Protein AF-A0A7J4N5T1-F1 (afdb_monomer_lite)

Radius of gyration: 16.64 Å; chains: 1; bounding box: 38×45×41 Å

Foldseek 3Di:
DKDKAFEPPWLLCVLCVVLPHDRLRYDPVDPDRIDIDDPVVVLVSVAQEAEAELPPPDDQVVVCVVSVDPRYHYDYAHNVLRDPDPCVVLVSLLSNCVVCVVLRDDDRPDPPPDDDDDDDDPPDPPPVVVVSVVVVVVVVVVVVVVD

Secondary structure (DSSP, 8-state):
-EEEEE-TT-HHHHHHHHTT---TT--TT--SSEEEEEHHHHHTT--SEEEE-TT-SS-HHHHHHHHT-TTSEEEEPPGGGSSSSTTHHHHHHHHHHHH-TTT---PPPP---S---------SSHHHHHHHHHHHHHHHHHHTT--

Sequence (147 aa):
ETLKIGNNGSVTVDFINYAGGLNLGEDPEKTLPTYSADFSAILLLNPEFVLLDGYYAGSADDFKAMINDDDVVVYKLNKSWNSYCPDATEGLWTVACLFYPDYFEGELPVDIGGAEDDQDNTMIYAVVGIVVIVVAIAAVLLMRRKD

pLDDT: mean 77.17, std 19.49, range [31.61, 94.69]

Structure (mmCIF, N/CA/C/O backbone):
data_AF-A0A7J4N5T1-F1
#
_entry.id   AF-A0A7J4N5T1-F1
#
loop_
_atom_site.group_PDB
_atom_site.id
_atom_site.type_symbol
_atom_site.label_atom_id
_atom_site.label_alt_id
_atom_site.label_comp_id
_atom_site.label_asym_id
_atom_site.label_entity_id
_atom_site.label_seq_id
_atom_site.pdbx_PDB_ins_code
_atom_site.Cartn_x
_atom_site.Cartn_y
_atom_site.Cartn_z
_atom_site.occupancy
_atom_site.B_iso_or_equiv
_atom_site.auth_seq_id
_atom_site.auth_comp_id
_atom_site.auth_asym_id
_atom_site.auth_atom_id
_atom_site.pdbx_PDB_model_num
ATOM 1 N N . GLU A 1 1 ? -14.068 14.547 -5.066 1.00 79.19 1 GLU A N 1
ATOM 2 C CA . GLU A 1 1 ? -12.617 14.787 -4.944 1.00 79.19 1 GLU A CA 1
ATOM 3 C C . GLU A 1 1 ? -11.898 13.814 -5.858 1.00 79.19 1 GLU A C 1
ATOM 5 O O . GLU A 1 1 ? -12.399 12.708 -6.040 1.00 79.19 1 GLU A O 1
ATOM 10 N N . THR A 1 2 ? -10.791 14.234 -6.463 1.00 88.06 2 THR A N 1
ATOM 11 C CA . THR A 1 2 ? -10.002 13.390 -7.363 1.00 88.06 2 THR A CA 1
ATOM 12 C C . THR A 1 2 ? -8.707 13.016 -6.660 1.00 88.06 2 THR A C 1
ATOM 14 O O . THR A 1 2 ? -7.982 13.894 -6.195 1.00 88.06 2 THR A O 1
ATOM 17 N N . LEU A 1 3 ? -8.415 11.720 -6.603 1.00 90.50 3 LEU A N 1
ATOM 18 C CA . LEU A 1 3 ? -7.219 11.166 -5.979 1.00 90.50 3 LEU A CA 1
ATOM 19 C C . LEU A 1 3 ? -6.311 10.538 -7.033 1.00 90.50 3 LEU A C 1
ATOM 21 O O . LEU A 1 3 ? -6.734 10.259 -8.156 1.00 90.50 3 LEU A O 1
ATOM 25 N N . LYS A 1 4 ? -5.044 10.331 -6.671 1.00 92.62 4 LYS A N 1
ATOM 26 C CA . LYS A 1 4 ? -4.119 9.527 -7.469 1.00 92.62 4 LYS A CA 1
ATOM 27 C C . LYS A 1 4 ? -4.119 8.098 -6.948 1.00 92.62 4 LYS A C 1
ATOM 29 O O . LYS A 1 4 ? -3.860 7.888 -5.769 1.00 92.62 4 LYS A O 1
ATOM 34 N N . ILE A 1 5 ? -4.380 7.148 -7.834 1.00 93.62 5 ILE A N 1
ATOM 35 C CA . ILE A 1 5 ? -4.337 5.714 -7.553 1.00 93.62 5 ILE A CA 1
ATOM 36 C C . ILE A 1 5 ? -3.009 5.162 -8.067 1.00 93.62 5 ILE A C 1
ATOM 38 O O . ILE A 1 5 ? -2.548 5.562 -9.140 1.00 93.62 5 ILE A O 1
ATOM 42 N N . GLY A 1 6 ? -2.387 4.275 -7.289 1.00 93.00 6 GLY A N 1
ATOM 43 C CA . GLY A 1 6 ? -1.200 3.532 -7.700 1.00 93.00 6 GLY A CA 1
ATOM 44 C C . GLY A 1 6 ? -1.527 2.489 -8.767 1.00 93.00 6 GLY A C 1
ATOM 45 O O . GLY A 1 6 ? -2.484 1.734 -8.639 1.00 93.00 6 GLY A O 1
ATOM 46 N N . ASN A 1 7 ? -0.701 2.431 -9.803 1.00 94.69 7 ASN A N 1
ATOM 47 C CA . ASN A 1 7 ? -0.801 1.471 -10.893 1.00 94.69 7 ASN A CA 1
ATOM 48 C C . ASN A 1 7 ? 0.546 0.766 -11.115 1.00 94.69 7 ASN A C 1
ATOM 50 O O . ASN A 1 7 ? 1.538 1.081 -10.449 1.00 94.69 7 ASN A O 1
ATOM 54 N N . ASN A 1 8 ? 0.591 -0.171 -12.061 1.00 90.94 8 ASN A N 1
ATOM 55 C CA . ASN A 1 8 ? 1.809 -0.899 -12.417 1.00 90.94 8 ASN A CA 1
ATOM 56 C C . ASN A 1 8 ? 3.020 0.033 -12.607 1.00 90.94 8 ASN A C 1
ATOM 58 O O . ASN A 1 8 ? 2.952 1.050 -13.301 1.00 90.94 8 ASN A O 1
ATOM 62 N N . GLY A 1 9 ? 4.140 -0.331 -11.976 1.00 87.44 9 GLY A N 1
ATOM 63 C CA . GLY A 1 9 ? 5.363 0.476 -11.922 1.00 87.44 9 GLY A CA 1
ATOM 64 C C . GLY A 1 9 ? 5.472 1.406 -10.707 1.00 87.44 9 GLY A C 1
ATOM 65 O O . GLY A 1 9 ? 6.478 2.103 -10.578 1.00 87.44 9 GLY A O 1
ATOM 66 N N . SER A 1 10 ? 4.469 1.437 -9.822 1.00 90.44 10 SER A N 1
ATOM 67 C CA . SER A 1 10 ? 4.569 2.072 -8.502 1.00 90.44 10 SER A CA 1
ATOM 68 C C . SER A 1 10 ? 5.207 1.126 -7.483 1.00 90.44 10 SER A C 1
ATOM 70 O O . SER A 1 10 ? 4.831 -0.041 -7.401 1.00 90.44 10 SER A O 1
ATOM 72 N N . VAL A 1 11 ? 6.109 1.651 -6.649 1.00 90.25 11 VAL A N 1
ATOM 73 C CA . VAL A 1 11 ? 6.786 0.889 -5.585 1.00 90.25 11 VAL A CA 1
ATOM 74 C C . VAL A 1 11 ? 5.774 0.273 -4.613 1.00 90.25 11 VAL A C 1
ATOM 76 O O . VAL A 1 11 ? 5.884 -0.894 -4.252 1.00 90.25 11 VAL A O 1
ATOM 79 N N . THR A 1 12 ? 4.734 1.022 -4.240 1.00 91.25 12 THR A N 1
ATOM 80 C CA . THR A 1 12 ? 3.663 0.521 -3.366 1.00 91.25 12 THR A CA 1
ATOM 81 C C . THR A 1 12 ? 2.873 -0.621 -4.002 1.00 91.25 12 THR A C 1
ATOM 83 O O . THR A 1 12 ? 2.506 -1.568 -3.312 1.00 91.25 12 THR A O 1
ATOM 86 N N . VAL A 1 13 ? 2.618 -0.555 -5.313 1.00 93.00 13 VAL A N 1
ATOM 87 C CA . VAL A 1 13 ? 1.929 -1.638 -6.036 1.00 93.00 13 VAL A CA 1
ATOM 88 C C . VAL A 1 13 ? 2.803 -2.887 -6.071 1.00 93.00 13 VAL A C 1
ATOM 90 O O . VAL A 1 13 ? 2.307 -3.991 -5.859 1.00 93.00 13 VAL A O 1
ATOM 93 N N . ASP A 1 14 ? 4.113 -2.716 -6.225 1.00 92.25 14 ASP A N 1
ATOM 94 C CA . ASP A 1 14 ? 5.053 -3.825 -6.140 1.00 92.25 14 ASP A CA 1
ATOM 95 C C . ASP A 1 14 ? 5.093 -4.429 -4.725 1.00 92.25 14 ASP A C 1
ATOM 97 O O . ASP A 1 14 ? 5.130 -5.651 -4.601 1.00 92.25 14 ASP A O 1
ATOM 101 N N . PHE A 1 15 ? 4.971 -3.632 -3.654 1.00 92.50 15 PHE A N 1
ATOM 102 C CA . PHE A 1 15 ? 4.808 -4.177 -2.296 1.00 92.50 15 PHE A CA 1
ATOM 103 C C . PHE A 1 15 ? 3.551 -5.032 -2.154 1.00 92.50 15 PHE A C 1
ATOM 105 O O . PHE A 1 15 ? 3.638 -6.139 -1.628 1.00 92.50 15 PHE A O 1
ATOM 112 N N . ILE A 1 16 ? 2.407 -4.552 -2.654 1.00 92.75 16 ILE A N 1
ATOM 113 C CA . ILE A 1 16 ? 1.145 -5.308 -2.644 1.00 92.75 16 ILE A CA 1
ATOM 114 C C . ILE A 1 16 ? 1.341 -6.650 -3.354 1.00 92.75 16 ILE A C 1
ATOM 116 O O . ILE A 1 16 ? 1.044 -7.700 -2.788 1.00 92.75 16 ILE A O 1
ATOM 120 N N . ASN A 1 17 ? 1.901 -6.624 -4.564 1.00 92.62 17 ASN A N 1
ATOM 121 C CA . ASN A 1 17 ? 2.085 -7.815 -5.387 1.00 92.62 17 ASN A CA 1
ATOM 122 C C . ASN A 1 17 ? 3.080 -8.808 -4.765 1.00 92.62 17 ASN A C 1
ATOM 124 O O . ASN A 1 17 ? 2.819 -10.011 -4.738 1.00 92.62 17 ASN A O 1
ATOM 128 N N . TYR A 1 18 ? 4.213 -8.331 -4.240 1.00 90.81 18 TYR A N 1
ATOM 129 C CA . TYR A 1 18 ? 5.219 -9.192 -3.609 1.00 90.81 18 TYR A CA 1
ATOM 130 C C . TYR A 1 18 ? 4.766 -9.757 -2.265 1.00 90.81 18 TYR A C 1
ATOM 132 O O . TYR A 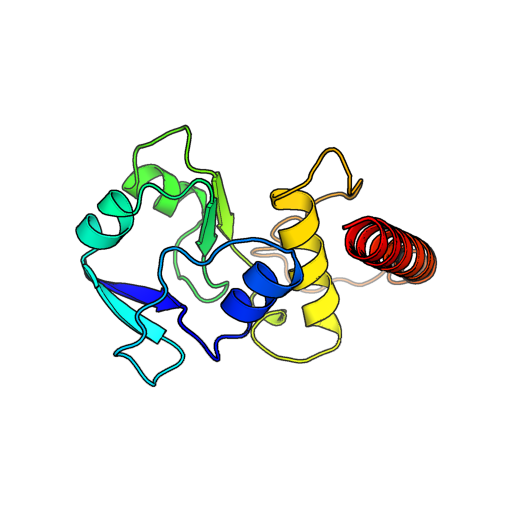1 18 ? 5.138 -10.884 -1.936 1.00 90.81 18 TYR A O 1
ATOM 140 N N . ALA A 1 19 ? 3.940 -9.023 -1.518 1.00 89.69 19 ALA A N 1
ATOM 141 C CA . ALA A 1 19 ? 3.273 -9.540 -0.330 1.00 89.69 19 ALA A CA 1
ATOM 142 C C . ALA A 1 19 ? 2.173 -10.561 -0.674 1.00 89.69 19 ALA A C 1
ATOM 144 O O . ALA A 1 19 ? 1.673 -11.228 0.221 1.00 89.69 19 ALA A O 1
ATOM 145 N N . GLY A 1 20 ? 1.810 -10.724 -1.952 1.00 88.62 20 GLY A N 1
ATOM 146 C CA . GLY A 1 20 ? 0.770 -11.653 -2.399 1.00 88.62 20 GLY A CA 1
ATOM 147 C C . GLY A 1 20 ? -0.649 -11.090 -2.307 1.00 88.62 20 GLY A C 1
ATOM 148 O O . GLY A 1 20 ? -1.598 -11.865 -2.253 1.00 88.62 20 GLY A O 1
ATOM 149 N N . GLY A 1 21 ? -0.801 -9.766 -2.254 1.00 90.44 21 GLY A N 1
ATOM 150 C CA . GLY A 1 21 ? -2.088 -9.085 -2.378 1.00 90.44 21 GLY A CA 1
ATOM 151 C C . GLY A 1 21 ? -2.491 -8.830 -3.834 1.00 90.44 21 GLY A C 1
ATOM 152 O O . GLY A 1 21 ? -1.740 -9.106 -4.769 1.00 90.44 21 GLY A O 1
ATOM 153 N N . LEU A 1 22 ? -3.689 -8.271 -4.015 1.00 93.69 22 LEU A N 1
ATOM 154 C CA . LEU A 1 22 ? -4.238 -7.867 -5.311 1.00 93.69 22 LEU A CA 1
ATOM 155 C C . LEU A 1 22 ? -4.469 -6.351 -5.331 1.00 93.69 22 LEU A C 1
ATOM 157 O O . LEU A 1 22 ? -5.224 -5.830 -4.512 1.00 93.69 22 LEU A O 1
ATOM 161 N N . ASN A 1 23 ? -3.865 -5.641 -6.288 1.00 94.25 23 ASN A N 1
ATOM 162 C CA . ASN A 1 23 ? -4.144 -4.220 -6.488 1.00 94.25 23 ASN A CA 1
ATOM 163 C C . ASN A 1 23 ? -5.480 -4.024 -7.223 1.00 94.25 23 ASN A C 1
ATOM 165 O O . ASN A 1 23 ? -5.539 -4.073 -8.448 1.00 94.25 23 ASN A O 1
ATOM 169 N N . LEU A 1 24 ? -6.553 -3.747 -6.480 1.00 93.75 24 LEU A N 1
ATOM 170 C CA . LEU A 1 24 ? -7.873 -3.461 -7.062 1.00 93.75 24 LEU A CA 1
ATOM 171 C C . LEU A 1 24 ? -7.906 -2.168 -7.891 1.00 93.75 24 LEU A C 1
ATOM 173 O O . LEU A 1 24 ? -8.800 -1.990 -8.713 1.00 93.75 24 LEU A O 1
ATOM 177 N N . GLY A 1 25 ? -6.950 -1.264 -7.664 1.00 91.38 25 GLY A N 1
ATOM 178 C CA . GLY A 1 25 ? -6.802 -0.011 -8.397 1.00 91.38 25 GLY A CA 1
ATOM 179 C C . GLY A 1 25 ? -5.969 -0.129 -9.672 1.00 91.38 25 GLY A C 1
ATOM 180 O O . GLY A 1 25 ? -5.535 0.892 -10.190 1.00 91.38 25 GLY A O 1
ATOM 181 N N . GLU A 1 26 ? -5.669 -1.335 -10.158 1.00 93.50 26 GLU A N 1
ATOM 182 C CA . GLU A 1 26 ? -4.964 -1.493 -11.430 1.00 93.50 26 GLU A CA 1
ATOM 183 C C . GLU A 1 26 ? -5.858 -1.066 -12.605 1.00 93.50 26 GLU A C 1
ATOM 185 O O . GLU A 1 26 ? -6.997 -1.514 -12.744 1.00 93.50 26 GLU A O 1
ATOM 190 N N . ASP A 1 27 ? -5.317 -0.222 -13.486 1.00 93.00 27 ASP A N 1
ATOM 191 C CA . ASP A 1 27 ? -5.937 0.121 -14.766 1.00 93.00 27 ASP A CA 1
ATOM 192 C C . ASP A 1 27 ? -4.942 -0.200 -15.898 1.00 93.00 27 ASP A C 1
ATOM 194 O O . ASP A 1 27 ? -3.954 0.529 -16.076 1.00 93.00 27 ASP A O 1
ATOM 198 N N . PRO A 1 28 ? -5.171 -1.280 -16.675 1.00 90.31 28 PRO A N 1
ATOM 199 C CA . PRO A 1 28 ? -4.241 -1.728 -17.711 1.00 90.31 28 PRO A CA 1
ATOM 200 C C . PRO A 1 28 ? -4.149 -0.755 -18.894 1.00 90.31 28 PRO A C 1
ATOM 202 O O . PRO A 1 28 ? -3.178 -0.796 -19.649 1.00 90.31 28 PRO A O 1
ATOM 205 N N . GLU A 1 29 ? -5.117 0.153 -19.049 1.00 93.00 29 GLU A N 1
ATOM 206 C CA . GLU A 1 29 ? -5.100 1.179 -20.093 1.00 93.00 29 GLU A CA 1
ATOM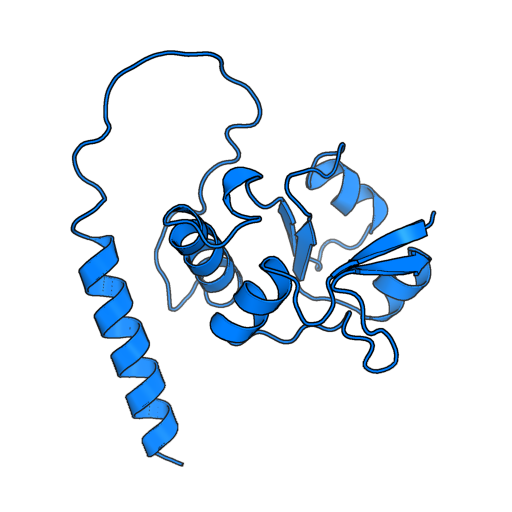 207 C C . GLU A 1 29 ? -4.222 2.384 -19.702 1.00 93.00 29 GLU A C 1
ATOM 209 O O . GLU A 1 29 ? -3.963 3.275 -20.520 1.00 93.00 29 GLU A O 1
ATOM 214 N N . LYS A 1 30 ? -3.745 2.451 -18.450 1.00 90.75 30 LYS A N 1
ATOM 215 C CA . LYS A 1 30 ? -2.848 3.510 -17.967 1.00 90.75 30 LYS A CA 1
ATOM 216 C C . LYS A 1 30 ? -1.412 3.011 -17.944 1.00 90.75 30 LYS A C 1
ATOM 218 O O . LYS A 1 30 ? -1.066 2.059 -17.262 1.00 90.75 30 LYS A O 1
ATOM 223 N N . THR A 1 31 ? -0.532 3.733 -18.628 1.00 89.62 31 THR A N 1
ATOM 224 C CA . THR A 1 31 ? 0.896 3.387 -18.708 1.00 89.62 31 THR A CA 1
ATOM 225 C C . THR A 1 31 ? 1.754 4.061 -17.638 1.00 89.62 31 THR A C 1
ATOM 227 O O . THR A 1 31 ? 2.953 3.808 -17.568 1.00 89.62 31 THR A O 1
ATOM 230 N N . LEU A 1 32 ? 1.182 4.986 -16.861 1.00 94.38 32 LEU A N 1
ATOM 231 C CA . LEU A 1 32 ? 1.894 5.688 -15.796 1.00 94.38 32 LEU A CA 1
ATOM 232 C C . LEU A 1 32 ? 1.726 4.952 -14.456 1.00 94.38 32 LEU A C 1
ATOM 234 O O . LEU A 1 32 ? 0.636 4.436 -14.203 1.00 94.38 32 LEU A O 1
ATOM 238 N N . PRO A 1 33 ? 2.734 5.004 -13.559 1.00 92.25 33 PRO A N 1
ATOM 239 C CA . PRO A 1 33 ? 2.672 4.405 -12.218 1.00 92.25 33 PRO A CA 1
ATOM 240 C C . PRO A 1 33 ? 1.558 4.938 -11.317 1.00 92.25 33 PRO A C 1
ATOM 242 O O . PRO A 1 33 ? 1.271 4.365 -10.273 1.00 92.25 33 PRO A O 1
ATOM 245 N N . THR A 1 34 ? 0.954 6.070 -11.679 1.00 93.94 34 THR A N 1
ATOM 246 C CA . THR A 1 34 ? -0.246 6.583 -11.021 1.00 93.94 34 THR A CA 1
ATOM 247 C C . THR A 1 34 ? -1.185 7.183 -12.055 1.00 93.94 34 THR A C 1
ATOM 249 O O . THR A 1 34 ? -0.741 7.693 -13.090 1.00 93.94 34 THR A O 1
ATOM 252 N N . TYR A 1 35 ? -2.479 7.178 -11.760 1.00 94.12 35 TYR A N 1
ATOM 253 C CA . TYR A 1 35 ? -3.482 7.888 -12.548 1.00 94.12 35 TYR A CA 1
ATOM 254 C C . TYR A 1 35 ? -4.510 8.558 -11.640 1.00 94.12 35 TYR A C 1
ATOM 256 O O . TYR A 1 35 ? -4.672 8.197 -10.477 1.00 94.12 35 TYR A O 1
ATOM 264 N N . SER A 1 36 ? -5.176 9.581 -12.166 1.00 94.19 36 SER A N 1
ATOM 265 C CA . SER A 1 36 ? -6.216 10.303 -11.438 1.00 94.19 36 SER A CA 1
ATOM 266 C C . SER A 1 36 ? -7.571 9.629 -11.610 1.00 94.19 36 SER A C 1
ATOM 268 O O . SER A 1 36 ? -7.956 9.305 -12.733 1.00 94.19 36 SER A O 1
ATOM 270 N N . ALA A 1 37 ? -8.299 9.478 -10.509 1.00 92.12 37 ALA A N 1
ATOM 271 C CA . ALA A 1 37 ? -9.645 8.927 -10.483 1.00 92.12 37 ALA A CA 1
ATOM 272 C C . ALA A 1 37 ? -10.501 9.624 -9.422 1.00 92.12 37 ALA A C 1
ATOM 274 O O . ALA A 1 37 ? -9.987 10.202 -8.460 1.00 92.12 37 ALA A O 1
ATOM 275 N N . ASP A 1 38 ? -11.816 9.567 -9.600 1.00 91.75 38 ASP A N 1
ATOM 276 C CA . ASP A 1 38 ? -12.754 10.099 -8.621 1.00 91.75 38 ASP A CA 1
ATOM 277 C C . ASP A 1 38 ? -12.803 9.221 -7.371 1.00 91.75 38 ASP A C 1
ATOM 279 O O . ASP A 1 38 ? -12.807 7.994 -7.454 1.00 91.75 38 ASP A O 1
ATOM 283 N N . PHE A 1 39 ? -12.896 9.854 -6.201 1.00 87.38 39 PHE A N 1
ATOM 284 C CA . PHE A 1 39 ? -12.963 9.157 -4.915 1.00 87.38 39 PHE A CA 1
ATOM 285 C C . PHE A 1 39 ? -14.090 8.116 -4.861 1.00 87.38 39 PHE A C 1
ATOM 287 O O . PHE A 1 39 ? -13.893 7.009 -4.375 1.00 87.38 39 PHE A O 1
ATOM 294 N N . SER A 1 40 ? -15.254 8.422 -5.440 1.00 87.88 40 SER A N 1
ATOM 295 C CA . SER A 1 40 ? -16.367 7.472 -5.518 1.00 87.88 40 SER A CA 1
ATOM 296 C C . SER A 1 40 ? -16.039 6.225 -6.342 1.00 87.88 40 SER A C 1
ATOM 298 O O . SER A 1 40 ? -16.539 5.153 -6.023 1.00 87.88 40 SER A O 1
ATOM 300 N N . ALA A 1 41 ? -15.195 6.334 -7.373 1.00 85.88 41 ALA A N 1
ATOM 301 C CA . ALA A 1 41 ? -14.758 5.176 -8.145 1.00 85.88 41 ALA A CA 1
ATOM 302 C C . ALA A 1 41 ? -13.878 4.242 -7.302 1.00 85.88 41 ALA A C 1
ATOM 304 O O . ALA A 1 41 ? -13.977 3.033 -7.459 1.00 85.88 41 ALA A O 1
ATOM 305 N N . ILE A 1 42 ? -13.086 4.791 -6.373 1.00 81.88 42 ILE A N 1
ATOM 306 C CA . ILE A 1 42 ? -12.271 4.009 -5.428 1.00 81.88 42 ILE A CA 1
ATOM 307 C C . ILE A 1 42 ? -13.165 3.253 -4.447 1.00 81.88 42 ILE A C 1
ATOM 309 O O . ILE A 1 42 ? -12.957 2.065 -4.229 1.00 81.88 42 ILE A O 1
ATOM 313 N N . LEU A 1 43 ? -14.192 3.911 -3.899 1.00 85.50 43 LEU A N 1
ATOM 314 C CA . LEU A 1 43 ? -15.135 3.266 -2.977 1.00 85.50 43 LEU A CA 1
ATOM 315 C C . LEU A 1 43 ? -15.872 2.088 -3.630 1.00 85.50 43 LEU A C 1
ATOM 317 O O . LEU A 1 43 ? -16.103 1.068 -2.991 1.00 85.50 43 LEU A O 1
ATOM 321 N N . LEU A 1 44 ? -16.197 2.196 -4.922 1.00 88.69 44 LEU A N 1
ATOM 322 C CA . LEU A 1 44 ? -16.854 1.121 -5.672 1.00 88.69 44 LEU A CA 1
ATOM 323 C C . LEU A 1 44 ? -15.969 -0.114 -5.889 1.00 88.69 44 LEU A C 1
ATOM 325 O O . LEU A 1 44 ? -16.508 -1.178 -6.188 1.00 88.69 44 LEU A O 1
ATOM 329 N N . LEU A 1 45 ? -14.645 0.002 -5.731 1.00 89.25 45 LEU A N 1
ATOM 330 C CA . LEU A 1 45 ? -13.741 -1.152 -5.773 1.00 89.25 45 LEU A CA 1
ATOM 331 C C . LEU A 1 45 ? -13.899 -2.056 -4.544 1.00 89.25 45 LEU A C 1
ATOM 333 O O . LEU A 1 45 ? -13.440 -3.192 -4.587 1.00 89.25 45 LEU A O 1
ATOM 337 N N . ASN A 1 46 ? -14.551 -1.569 -3.481 1.00 90.62 46 ASN A N 1
ATOM 338 C CA . ASN A 1 46 ? -14.757 -2.279 -2.220 1.00 90.62 46 ASN A CA 1
ATOM 339 C C . ASN A 1 46 ? -13.459 -2.908 -1.662 1.00 90.62 46 ASN A C 1
ATOM 341 O O . ASN A 1 46 ? -13.383 -4.132 -1.510 1.00 90.62 46 ASN A O 1
ATOM 345 N N . PRO A 1 47 ? -12.409 -2.098 -1.425 1.00 92.06 47 PRO A N 1
ATOM 346 C CA . PRO A 1 47 ? -11.126 -2.611 -0.969 1.00 92.06 47 PRO A CA 1
ATOM 347 C C . PRO A 1 47 ? -11.171 -3.042 0.497 1.00 92.06 47 PRO A C 1
ATOM 349 O O . PRO A 1 47 ? -11.756 -2.360 1.326 1.00 92.06 47 PRO A O 1
ATOM 352 N N . GLU A 1 48 ? -10.468 -4.120 0.831 1.00 92.81 48 GLU A N 1
ATOM 353 C CA . GLU A 1 48 ? -10.224 -4.502 2.230 1.00 92.81 48 GLU A CA 1
ATOM 354 C C . GLU A 1 48 ? -9.161 -3.601 2.880 1.00 92.81 48 GLU A C 1
ATOM 356 O O . GLU A 1 48 ? -9.275 -3.223 4.043 1.00 92.81 48 GLU A O 1
ATOM 361 N N . PHE A 1 49 ? -8.156 -3.192 2.097 1.00 93.00 49 PHE A N 1
ATOM 362 C CA . PHE A 1 49 ? -7.061 -2.332 2.538 1.00 93.00 49 PHE A CA 1
ATOM 363 C C . PHE A 1 49 ? -6.897 -1.120 1.619 1.00 93.00 49 PHE A C 1
ATOM 365 O O . PHE A 1 49 ? -6.903 -1.243 0.393 1.00 93.00 49 PHE A O 1
ATOM 372 N N . VAL A 1 50 ? -6.645 0.047 2.210 1.00 93.50 50 VAL A N 1
ATOM 373 C CA . VAL A 1 50 ? -6.187 1.255 1.515 1.00 93.50 50 VAL A CA 1
ATOM 374 C C . VAL A 1 50 ? -4.811 1.630 2.047 1.00 93.50 50 VAL A C 1
ATOM 376 O O . VAL A 1 50 ? -4.664 2.073 3.186 1.00 93.50 50 VAL A O 1
ATOM 379 N N . LEU A 1 51 ? -3.795 1.477 1.198 1.00 93.69 51 LEU A N 1
ATOM 380 C CA . LEU A 1 51 ? -2.433 1.913 1.491 1.00 93.69 51 LEU A CA 1
ATOM 381 C C . LEU A 1 51 ? -2.248 3.354 1.005 1.00 93.69 51 LEU A C 1
ATOM 383 O O . LEU A 1 51 ? -2.164 3.609 -0.197 1.00 93.69 51 LEU A O 1
ATOM 387 N N . LEU A 1 52 ? -2.206 4.306 1.935 1.00 91.62 52 LEU A N 1
ATOM 388 C CA . LEU A 1 52 ? -1.977 5.713 1.624 1.00 91.62 52 LEU A CA 1
ATOM 389 C C . LEU A 1 52 ? -0.492 5.981 1.416 1.00 91.62 52 LEU A C 1
ATOM 391 O O . LEU A 1 52 ? 0.348 5.592 2.229 1.00 91.62 52 LEU A O 1
ATOM 395 N N . ASP A 1 53 ? -0.180 6.709 0.347 1.00 89.00 53 ASP A N 1
ATOM 396 C CA . ASP A 1 53 ? 1.169 7.203 0.088 1.00 89.00 53 ASP A CA 1
ATOM 397 C C . ASP A 1 53 ? 1.657 8.058 1.272 1.00 89.00 53 ASP A C 1
ATOM 399 O O . ASP A 1 53 ? 0.923 8.903 1.795 1.00 89.00 53 ASP A O 1
ATOM 403 N N . GLY A 1 54 ? 2.908 7.869 1.697 1.00 87.31 54 GLY A N 1
ATOM 404 C CA . GLY A 1 54 ? 3.464 8.606 2.833 1.00 87.31 54 GLY A CA 1
ATOM 405 C C . GLY A 1 54 ? 3.512 10.122 2.637 1.00 87.31 54 GLY A C 1
ATOM 406 O O . GLY A 1 54 ? 3.488 10.875 3.613 1.00 87.31 54 GLY A O 1
ATOM 407 N N . TYR A 1 55 ? 3.546 10.599 1.391 1.00 88.19 55 TYR A N 1
ATOM 408 C CA . TYR A 1 55 ? 3.467 12.015 1.033 1.00 88.19 55 TYR A CA 1
ATOM 409 C C . TYR A 1 55 ? 2.035 12.564 1.017 1.00 88.19 55 TYR A C 1
ATOM 411 O O . TYR A 1 55 ? 1.865 13.772 0.834 1.00 88.19 55 TYR A O 1
ATOM 419 N N . TYR A 1 56 ? 1.008 11.735 1.239 1.00 88.50 56 TYR A N 1
ATOM 420 C CA . TYR A 1 56 ? -0.353 12.220 1.453 1.00 88.50 56 TYR A CA 1
ATOM 421 C C . TYR A 1 56 ? -0.383 13.200 2.636 1.00 88.50 56 TYR A C 1
ATOM 423 O O . TYR A 1 56 ? 0.225 12.963 3.683 1.00 88.50 56 TYR A O 1
ATOM 431 N N . ALA A 1 57 ? -1.057 14.336 2.452 1.00 89.25 57 ALA A N 1
ATOM 432 C CA . ALA A 1 57 ? -1.020 15.433 3.416 1.00 89.25 57 ALA A CA 1
ATOM 433 C C . ALA A 1 57 ? -1.812 15.130 4.699 1.00 89.25 57 ALA A C 1
ATOM 435 O O . ALA A 1 57 ? -1.394 15.556 5.772 1.00 89.25 57 ALA A O 1
ATOM 436 N N . GLY A 1 58 ? -2.925 14.396 4.589 1.00 88.75 58 GLY A N 1
ATOM 437 C CA . GLY A 1 58 ? -3.757 13.997 5.728 1.00 88.75 58 GLY A CA 1
ATOM 438 C C . GLY A 1 58 ? -3.216 12.779 6.478 1.00 88.75 58 GLY A C 1
ATOM 439 O O . GLY A 1 58 ? -2.231 12.156 6.064 1.00 88.75 58 GLY A O 1
ATOM 440 N N . SER A 1 59 ? -3.862 12.431 7.587 1.00 89.62 59 SER A N 1
ATOM 441 C CA . SER A 1 59 ? -3.600 11.188 8.323 1.00 89.62 59 SER A CA 1
ATOM 442 C C . SER A 1 59 ? -4.396 10.004 7.755 1.00 89.62 59 SER A C 1
ATOM 444 O O . SER A 1 59 ? -5.280 10.176 6.911 1.00 89.62 59 SER A O 1
ATOM 446 N N . ALA A 1 60 ? -4.076 8.787 8.209 1.00 89.69 60 ALA A N 1
ATOM 447 C CA . ALA A 1 60 ? -4.892 7.610 7.912 1.00 89.69 60 ALA A CA 1
ATOM 448 C C . ALA A 1 60 ? -6.310 7.745 8.491 1.00 89.69 60 ALA A C 1
ATOM 450 O O . ALA A 1 60 ? -7.272 7.411 7.803 1.00 89.69 60 ALA A O 1
ATOM 451 N N . ASP A 1 61 ? -6.440 8.308 9.696 1.00 87.25 61 ASP A N 1
ATOM 452 C CA . ASP A 1 61 ? -7.728 8.523 10.365 1.00 87.25 61 ASP A CA 1
ATOM 453 C C . ASP A 1 61 ? -8.608 9.520 9.605 1.00 87.25 61 ASP A C 1
ATOM 455 O O . ASP A 1 61 ? -9.799 9.271 9.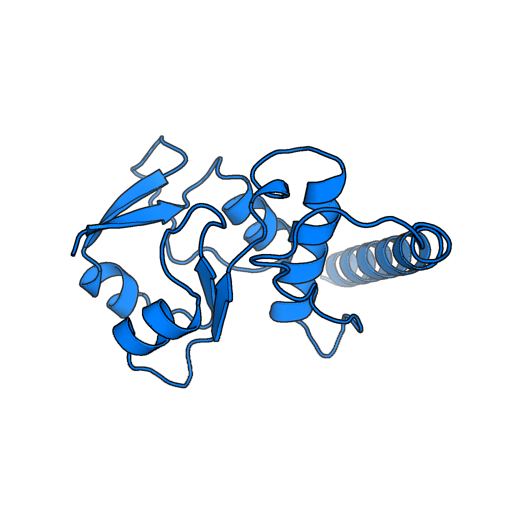408 1.00 87.25 61 ASP A O 1
ATOM 459 N N . ASP A 1 62 ? -8.020 10.612 9.102 1.00 89.38 62 ASP A N 1
ATOM 460 C CA . ASP A 1 62 ? -8.746 11.586 8.278 1.00 89.38 62 ASP A CA 1
ATOM 461 C C . ASP A 1 62 ? -9.307 10.920 7.016 1.00 89.38 62 ASP A C 1
ATOM 463 O O . ASP A 1 62 ? -10.464 11.122 6.649 1.00 89.38 62 ASP A O 1
ATOM 467 N N . PHE A 1 63 ? -8.498 10.084 6.360 1.00 90.56 63 PHE A N 1
ATOM 468 C CA . PHE A 1 63 ? -8.920 9.386 5.150 1.00 90.56 63 PHE A CA 1
ATOM 469 C C . PHE A 1 63 ? -9.956 8.296 5.448 1.00 90.56 63 PHE A C 1
ATOM 471 O O . PHE A 1 63 ? -10.926 8.144 4.709 1.00 90.56 63 PHE A O 1
ATOM 478 N N . LYS A 1 64 ? -9.797 7.559 6.551 1.00 89.75 64 LYS A N 1
ATOM 479 C CA . LYS A 1 64 ? -10.772 6.570 7.030 1.00 89.75 64 LYS A CA 1
ATOM 480 C C . LYS A 1 64 ? -12.129 7.224 7.290 1.00 89.75 64 LYS A C 1
ATOM 482 O O . LYS A 1 64 ? -13.150 6.692 6.857 1.00 89.75 64 LYS A O 1
ATOM 487 N N . ALA A 1 65 ? -12.144 8.414 7.892 1.00 90.69 65 ALA A N 1
ATOM 488 C CA . ALA A 1 65 ? -13.364 9.193 8.079 1.00 90.69 65 ALA A CA 1
ATOM 489 C C . ALA A 1 65 ? -14.014 9.615 6.746 1.00 90.69 65 ALA A C 1
ATOM 491 O O . ALA A 1 65 ? -15.238 9.696 6.665 1.00 90.69 65 ALA A O 1
ATOM 492 N N . MET A 1 66 ? -13.224 9.845 5.688 1.00 90.06 66 MET A N 1
ATOM 493 C CA . MET A 1 66 ? -13.755 10.120 4.344 1.00 90.06 66 MET A CA 1
ATOM 494 C C . MET A 1 66 ? -14.383 8.885 3.688 1.00 90.06 66 MET A C 1
ATOM 496 O O . MET A 1 66 ? -15.379 9.025 2.980 1.00 90.06 66 MET A O 1
ATOM 500 N N . ILE A 1 67 ? -13.803 7.697 3.893 1.00 90.31 67 ILE A N 1
ATOM 501 C CA . ILE A 1 67 ? -14.362 6.427 3.398 1.00 90.31 67 ILE A CA 1
ATOM 502 C C . ILE A 1 67 ? -15.680 6.123 4.118 1.00 90.31 67 ILE A C 1
ATOM 504 O O . ILE A 1 67 ? -16.645 5.724 3.470 1.00 90.31 67 ILE A O 1
ATOM 508 N N . ASN A 1 68 ? -15.728 6.370 5.434 1.00 88.31 68 ASN A N 1
ATOM 509 C CA . ASN A 1 68 ? -16.888 6.107 6.287 1.00 88.31 68 ASN A CA 1
ATOM 510 C C . ASN A 1 68 ? -17.371 4.645 6.190 1.00 88.31 68 ASN A C 1
ATOM 512 O O . ASN A 1 68 ? -18.566 4.362 6.101 1.00 88.31 68 ASN A O 1
ATOM 516 N N . ASP A 1 69 ? -16.407 3.730 6.196 1.00 86.56 69 ASP A N 1
ATOM 517 C CA . ASP A 1 69 ? -16.611 2.288 6.249 1.00 86.56 69 ASP A CA 1
ATOM 518 C C . ASP A 1 69 ? -15.600 1.716 7.242 1.00 86.56 69 ASP A C 1
ATOM 520 O O . ASP A 1 69 ? -14.393 1.886 7.049 1.00 86.56 69 ASP A O 1
ATOM 524 N N . ASP A 1 70 ? -16.085 1.088 8.314 1.00 85.94 70 ASP A N 1
ATOM 525 C CA . ASP A 1 70 ? -15.261 0.554 9.398 1.00 85.94 70 ASP A CA 1
ATOM 526 C C . ASP A 1 70 ? -14.515 -0.726 9.000 1.00 85.94 70 ASP A C 1
ATOM 528 O O . ASP A 1 70 ? -13.443 -0.977 9.555 1.00 85.94 70 ASP A O 1
ATOM 532 N N . ASP A 1 71 ? -14.972 -1.438 7.969 1.00 89.06 71 ASP A N 1
ATOM 533 C CA . ASP A 1 71 ? -14.369 -2.696 7.519 1.00 89.06 71 ASP A CA 1
ATOM 534 C C . ASP A 1 71 ? -13.090 -2.466 6.687 1.00 89.06 71 ASP A C 1
ATOM 536 O O . ASP A 1 71 ? -12.223 -3.334 6.619 1.00 89.06 71 ASP A O 1
ATOM 540 N N . VAL A 1 72 ? -12.917 -1.274 6.100 1.00 90.75 72 VAL A N 1
ATOM 541 C CA . VAL A 1 72 ? -11.755 -0.948 5.247 1.00 90.75 72 VAL A CA 1
ATOM 542 C C . VAL A 1 72 ? -10.533 -0.530 6.065 1.00 90.75 72 VAL A C 1
ATOM 544 O O . VAL A 1 72 ? -10.470 0.588 6.576 1.00 90.75 72 VAL A O 1
ATOM 547 N N . VAL A 1 73 ? -9.494 -1.349 6.162 1.00 91.19 73 VAL A N 1
ATOM 548 C CA . VAL A 1 73 ? -8.273 -0.965 6.885 1.00 91.19 73 VAL A CA 1
ATOM 549 C C . VAL A 1 73 ? -7.503 0.096 6.096 1.00 91.19 73 VAL A C 1
ATOM 551 O O . VAL A 1 73 ? -7.067 -0.137 4.972 1.00 91.19 73 VAL A O 1
ATOM 554 N N . VAL A 1 74 ? -7.291 1.272 6.688 1.00 92.00 74 VAL A N 1
ATOM 555 C CA . VAL A 1 74 ? -6.484 2.341 6.082 1.00 92.00 74 VAL A CA 1
ATOM 556 C C . VAL A 1 74 ? -5.136 2.399 6.786 1.00 92.00 74 VAL A C 1
ATOM 558 O O . VAL A 1 74 ? -5.080 2.569 8.000 1.00 92.00 74 VAL A O 1
ATOM 561 N N . TYR A 1 75 ? -4.047 2.291 6.027 1.00 92.56 75 TYR A N 1
ATOM 562 C CA . TYR A 1 75 ? -2.691 2.388 6.560 1.00 92.56 75 TYR A CA 1
ATOM 563 C C . TYR A 1 75 ? -1.868 3.386 5.752 1.00 92.56 75 TYR A C 1
ATOM 565 O O . TYR A 1 75 ? -1.809 3.305 4.525 1.00 92.56 75 TYR A O 1
ATOM 573 N N . LYS A 1 76 ? -1.212 4.330 6.433 1.00 92.81 76 LYS A N 1
ATOM 574 C CA . LYS A 1 76 ? -0.321 5.300 5.794 1.00 92.81 76 LYS A CA 1
ATOM 575 C C . LYS A 1 76 ? 1.111 4.788 5.801 1.00 92.81 76 LYS A C 1
ATOM 577 O O . LYS A 1 76 ? 1.679 4.528 6.854 1.00 92.81 76 LYS A O 1
ATOM 582 N N . LEU A 1 77 ? 1.688 4.655 4.613 1.00 90.69 77 LEU A N 1
ATOM 583 C CA . LEU A 1 77 ? 3.055 4.178 4.436 1.00 90.69 77 LEU A CA 1
ATOM 584 C C . LEU A 1 77 ? 4.072 5.239 4.867 1.00 90.69 77 LEU A C 1
ATOM 586 O O . LEU A 1 77 ? 3.817 6.440 4.768 1.00 90.69 77 LEU A O 1
ATOM 590 N N . ASN A 1 78 ? 5.267 4.812 5.275 1.00 87.88 78 ASN A N 1
ATOM 591 C CA . ASN A 1 78 ? 6.360 5.749 5.506 1.00 87.88 78 ASN A CA 1
ATOM 592 C C . ASN A 1 78 ? 6.836 6.361 4.176 1.00 87.88 78 ASN A C 1
ATOM 594 O O . ASN A 1 78 ? 6.960 5.677 3.157 1.00 87.88 78 ASN A O 1
ATOM 598 N N . LYS A 1 79 ? 7.157 7.658 4.192 1.00 88.62 79 LYS A N 1
ATOM 599 C CA . LYS A 1 79 ? 7.701 8.391 3.037 1.00 88.62 79 LYS A CA 1
ATOM 600 C C . LYS A 1 79 ? 9.001 7.781 2.510 1.00 88.62 79 LYS A C 1
ATOM 602 O O . LYS A 1 79 ? 9.224 7.818 1.301 1.00 88.62 79 LYS A O 1
ATOM 607 N N . SER A 1 80 ? 9.850 7.234 3.386 1.00 85.19 80 SER A N 1
ATOM 608 C CA . SER A 1 80 ? 11.146 6.656 2.996 1.00 85.19 80 SER A CA 1
ATOM 609 C C . SER A 1 80 ? 11.006 5.413 2.113 1.00 85.19 80 SER A C 1
ATOM 611 O O . SER A 1 80 ? 11.898 5.125 1.318 1.00 85.19 80 SER A O 1
ATOM 613 N N . TRP A 1 81 ? 9.867 4.717 2.180 1.00 86.56 81 TRP A N 1
ATOM 614 C CA . TRP A 1 81 ? 9.634 3.471 1.449 1.00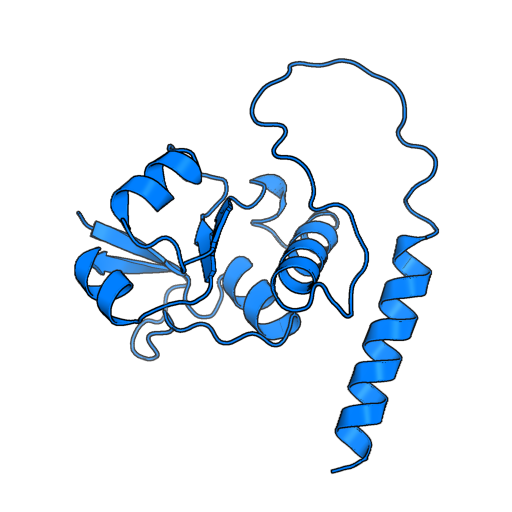 86.56 81 TRP A CA 1
ATOM 615 C C . TRP A 1 81 ? 9.242 3.679 -0.019 1.00 86.56 81 TRP A C 1
ATOM 617 O O . TRP A 1 81 ? 9.135 2.709 -0.762 1.00 86.56 81 TRP A O 1
ATOM 627 N N . ASN A 1 82 ? 9.046 4.921 -0.476 1.00 78.06 82 ASN A N 1
ATOM 628 C CA . ASN A 1 82 ? 8.590 5.214 -1.843 1.00 78.06 82 ASN A CA 1
ATOM 629 C C . ASN A 1 82 ? 9.713 5.134 -2.906 1.00 78.06 82 ASN A C 1
ATOM 631 O O . ASN A 1 82 ? 9.637 5.746 -3.971 1.00 78.06 82 ASN A O 1
ATOM 635 N N . SER A 1 83 ? 10.803 4.424 -2.607 1.00 80.12 83 SER A N 1
ATOM 636 C CA . SER A 1 83 ? 11.937 4.210 -3.509 1.00 80.12 83 SER A CA 1
ATOM 637 C C . SER A 1 83 ? 12.578 2.851 -3.243 1.00 80.12 83 SER A C 1
ATOM 639 O O . SER A 1 83 ? 12.496 2.353 -2.129 1.00 80.12 83 SER A O 1
ATOM 641 N N . TYR A 1 84 ? 13.250 2.258 -4.235 1.00 76.25 84 TYR A N 1
ATOM 642 C CA . TYR A 1 84 ? 13.968 0.982 -4.088 1.00 76.25 84 TYR A CA 1
ATOM 643 C C . TYR A 1 84 ? 15.291 1.132 -3.316 1.00 76.25 84 TYR A C 1
ATOM 645 O O . TYR A 1 84 ? 16.375 0.893 -3.848 1.00 76.25 84 TYR A O 1
ATOM 653 N N . CYS A 1 85 ? 15.204 1.564 -2.063 1.00 77.69 85 CYS A N 1
ATOM 654 C CA . CYS A 1 85 ? 16.300 1.618 -1.101 1.00 77.69 85 CYS A CA 1
ATOM 655 C C . CYS A 1 85 ? 16.171 0.473 -0.074 1.00 77.69 85 CYS A C 1
ATOM 657 O O . CYS A 1 85 ? 15.138 -0.196 -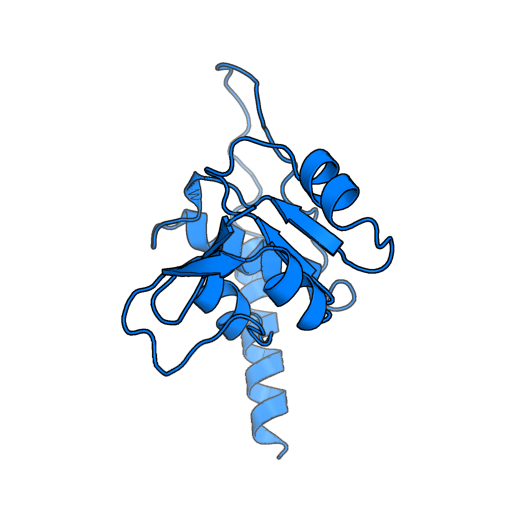0.041 1.00 77.69 85 CYS A O 1
ATOM 659 N N . PRO A 1 86 ? 17.190 0.210 0.767 1.00 77.00 86 PRO A N 1
ATOM 660 C CA . PRO A 1 86 ? 17.095 -0.808 1.817 1.00 77.00 86 PRO A CA 1
ATOM 661 C C . PRO A 1 86 ? 15.837 -0.685 2.697 1.00 77.00 86 PRO A C 1
ATOM 663 O O . PRO A 1 86 ? 15.224 -1.708 3.005 1.00 77.00 86 PRO A O 1
ATOM 666 N N . ASP A 1 87 ? 15.398 0.542 2.994 1.00 78.25 87 ASP A N 1
ATOM 667 C CA . ASP A 1 87 ? 14.198 0.840 3.791 1.00 78.25 87 ASP A CA 1
ATOM 668 C C . ASP A 1 87 ? 12.900 0.330 3.135 1.00 78.25 87 ASP A C 1
ATOM 670 O O . ASP A 1 87 ? 11.927 0.042 3.823 1.00 78.25 87 ASP A O 1
ATOM 674 N N . ALA A 1 88 ? 12.871 0.131 1.811 1.00 81.69 88 ALA A N 1
ATOM 675 C CA . ALA A 1 88 ? 11.731 -0.468 1.108 1.00 81.69 88 ALA A CA 1
ATOM 676 C C . ALA A 1 88 ? 11.411 -1.889 1.594 1.00 81.69 88 ALA A C 1
ATOM 678 O O . ALA A 1 88 ? 10.277 -2.351 1.477 1.00 81.69 88 ALA A O 1
ATOM 679 N N . THR A 1 89 ? 12.404 -2.582 2.158 1.00 85.50 89 THR A N 1
ATOM 680 C CA . THR A 1 89 ? 12.218 -3.904 2.768 1.00 85.50 89 THR A CA 1
ATOM 681 C C . THR A 1 89 ? 11.276 -3.822 3.968 1.00 85.50 89 THR A C 1
ATOM 683 O O . THR A 1 89 ? 10.450 -4.712 4.148 1.00 85.50 89 THR A O 1
ATOM 686 N N . GLU A 1 90 ? 11.353 -2.744 4.755 1.00 86.94 90 GLU A N 1
ATOM 687 C CA . GLU A 1 90 ? 10.435 -2.497 5.872 1.00 86.94 90 GLU A CA 1
ATOM 688 C C . GLU A 1 90 ? 9.023 -2.202 5.367 1.00 86.94 90 GLU A C 1
ATOM 690 O O . GLU A 1 90 ? 8.053 -2.697 5.938 1.00 86.94 90 GLU A O 1
ATOM 695 N N . GLY A 1 91 ? 8.902 -1.466 4.258 1.00 88.56 91 GLY A N 1
ATOM 696 C CA . GLY A 1 91 ? 7.621 -1.237 3.592 1.00 88.56 91 GLY A CA 1
ATOM 697 C C . GLY A 1 91 ? 6.966 -2.536 3.125 1.00 88.56 91 GLY A C 1
ATOM 698 O O . GLY A 1 91 ? 5.809 -2.794 3.454 1.00 88.56 91 GLY A O 1
ATOM 699 N N . LEU A 1 92 ? 7.717 -3.399 2.432 1.00 90.00 92 LEU A N 1
ATOM 700 C CA . LEU A 1 92 ? 7.231 -4.716 2.013 1.00 90.00 92 LEU A CA 1
ATOM 701 C C . LEU A 1 92 ? 6.841 -5.593 3.212 1.00 90.00 92 LEU A C 1
ATOM 703 O O . LEU A 1 92 ? 5.780 -6.213 3.197 1.00 90.00 92 LEU A O 1
ATOM 707 N N . TRP A 1 93 ? 7.680 -5.633 4.250 1.00 87.88 93 TRP A N 1
ATOM 708 C CA . TRP A 1 93 ? 7.398 -6.383 5.475 1.00 87.88 93 TRP A CA 1
ATOM 709 C C . TRP A 1 93 ? 6.114 -5.899 6.156 1.00 87.88 93 TRP A C 1
ATOM 711 O O . TRP A 1 93 ? 5.262 -6.705 6.512 1.00 87.88 93 TRP A O 1
ATOM 721 N N . THR A 1 94 ? 5.935 -4.583 6.258 1.00 89.81 94 THR A N 1
ATOM 722 C CA . THR A 1 94 ? 4.736 -3.961 6.834 1.00 89.81 94 THR A CA 1
ATOM 723 C C . THR A 1 94 ? 3.477 -4.374 6.079 1.00 89.81 94 THR A C 1
ATOM 725 O O . THR A 1 94 ? 2.500 -4.789 6.697 1.00 89.81 94 THR A O 1
ATOM 728 N N . VAL A 1 95 ? 3.504 -4.321 4.743 1.00 90.50 95 VAL A N 1
ATOM 729 C CA . VAL A 1 95 ? 2.372 -4.757 3.910 1.00 90.50 95 VAL A CA 1
ATOM 730 C C . VAL A 1 95 ? 2.082 -6.250 4.102 1.00 90.50 95 VAL A C 1
ATOM 732 O O . VAL A 1 95 ? 0.920 -6.635 4.208 1.00 90.50 95 VAL A O 1
ATOM 735 N N . ALA A 1 96 ? 3.111 -7.091 4.226 1.00 89.12 96 ALA A N 1
ATOM 736 C CA . ALA A 1 96 ? 2.931 -8.514 4.508 1.00 89.12 96 ALA A CA 1
ATOM 737 C C . ALA A 1 96 ? 2.295 -8.770 5.888 1.00 89.12 96 ALA A C 1
ATOM 739 O O . ALA A 1 96 ? 1.357 -9.561 5.979 1.00 89.12 96 ALA A O 1
ATOM 740 N N . CYS A 1 97 ? 2.742 -8.072 6.940 1.00 87.50 97 CYS A N 1
ATOM 741 C CA . CYS A 1 97 ? 2.133 -8.145 8.273 1.00 87.50 97 CYS A CA 1
ATOM 742 C C . CYS A 1 97 ? 0.676 -7.672 8.282 1.00 87.50 97 CYS A C 1
ATOM 744 O O . CYS A 1 97 ? -0.144 -8.252 8.987 1.00 87.50 97 CYS A O 1
ATOM 746 N N . LEU A 1 98 ? 0.344 -6.643 7.494 1.00 88.12 98 LEU A N 1
ATOM 747 C CA . LEU A 1 98 ? -1.032 -6.160 7.358 1.00 88.12 98 LEU A CA 1
ATOM 748 C C . LEU A 1 98 ? -1.943 -7.208 6.711 1.00 88.12 98 LEU A C 1
ATOM 750 O O . LEU A 1 98 ? -3.050 -7.426 7.191 1.00 88.12 98 LEU A O 1
ATOM 754 N N . PHE A 1 99 ? -1.489 -7.850 5.633 1.00 88.12 99 PHE A N 1
ATOM 755 C CA . PHE A 1 99 ? -2.311 -8.805 4.884 1.00 88.12 99 PHE A CA 1
ATOM 756 C C . PHE A 1 99 ? -2.415 -10.172 5.561 1.00 88.12 99 PHE A C 1
ATOM 758 O O . PHE A 1 99 ? -3.420 -10.863 5.411 1.00 88.12 99 PHE A O 1
ATOM 765 N N . TYR A 1 100 ? -1.382 -10.578 6.297 1.00 87.06 100 TYR A N 1
ATOM 766 C CA . TYR A 1 100 ? -1.281 -11.921 6.863 1.00 87.06 100 TYR A CA 1
ATOM 767 C C . TYR A 1 100 ? -0.795 -11.879 8.322 1.00 87.06 100 TYR A C 1
ATOM 769 O O . TYR A 1 100 ? 0.247 -12.466 8.637 1.00 87.06 100 TYR A O 1
ATOM 777 N N . PRO A 1 101 ? -1.543 -11.225 9.231 1.00 81.44 101 PRO A N 1
ATOM 778 C CA . PRO A 1 101 ? -1.132 -11.042 10.626 1.00 81.44 101 PRO A CA 1
ATOM 779 C C . PRO A 1 101 ? -0.946 -12.367 11.383 1.00 81.44 101 PRO A C 1
ATOM 781 O O . PRO A 1 101 ? -0.136 -12.445 12.300 1.00 81.44 101 PRO A O 1
ATOM 784 N N . ASP A 1 102 ? -1.637 -13.432 10.965 1.00 80.75 102 ASP A N 1
ATOM 785 C CA . ASP A 1 102 ? -1.501 -14.774 11.551 1.00 80.75 102 ASP A CA 1
ATOM 786 C C . ASP A 1 102 ? -0.192 -15.487 11.157 1.00 80.75 102 ASP A C 1
ATOM 788 O O . ASP A 1 102 ? 0.190 -16.481 11.776 1.00 80.75 102 ASP A O 1
ATOM 792 N N . TYR A 1 103 ? 0.480 -15.021 10.099 1.00 73.88 103 TYR A N 1
ATOM 793 C CA . TYR A 1 103 ? 1.690 -15.643 9.550 1.00 73.88 103 TYR A CA 1
ATOM 794 C C . TYR A 1 103 ? 2.950 -14.819 9.796 1.00 73.88 103 TYR A C 1
ATOM 796 O O . TYR A 1 103 ? 4.047 -15.380 9.856 1.00 73.88 103 TYR A O 1
ATOM 804 N N . PHE A 1 104 ? 2.804 -13.502 9.926 1.00 74.12 104 PHE A N 1
ATOM 805 C CA . PHE A 1 104 ? 3.906 -12.590 10.180 1.00 74.12 104 PHE A CA 1
ATOM 806 C C . PHE A 1 104 ? 3.695 -11.900 11.525 1.00 74.12 104 PHE A C 1
ATOM 808 O O . PHE A 1 104 ? 2.878 -10.995 11.664 1.00 74.12 104 PHE A O 1
ATOM 815 N N . GLU A 1 105 ? 4.465 -12.328 12.524 1.00 60.81 105 GLU A N 1
ATOM 816 C CA . GLU A 1 105 ? 4.541 -11.647 13.813 1.00 60.81 105 GLU A CA 1
ATOM 817 C C . GLU A 1 105 ? 5.552 -10.495 13.711 1.00 60.81 105 GLU A C 1
ATOM 819 O O . GLU A 1 105 ? 6.752 -10.707 13.513 1.00 60.81 105 GLU A O 1
ATOM 824 N N . GLY A 1 106 ? 5.071 -9.261 13.835 1.00 56.78 106 GLY A N 1
ATOM 825 C CA . GLY A 1 106 ? 5.908 -8.068 13.892 1.00 56.78 106 GLY A CA 1
ATOM 826 C C . GLY A 1 106 ? 5.084 -6.843 14.266 1.00 56.78 106 GLY A C 1
ATOM 827 O O . GLY A 1 106 ? 3.959 -6.690 13.794 1.00 56.78 106 GLY A O 1
ATOM 828 N N . GLU A 1 107 ? 5.631 -5.971 15.115 1.00 55.66 107 GLU A N 1
ATOM 829 C CA . GLU A 1 107 ? 5.030 -4.656 15.339 1.00 55.66 107 GLU A CA 1
ATOM 830 C C . GLU A 1 107 ? 5.038 -3.894 14.009 1.00 55.66 107 GLU A C 1
ATOM 832 O O . GLU A 1 107 ? 6.087 -3.749 13.375 1.00 55.66 107 GLU A O 1
ATOM 837 N N . LEU A 1 108 ? 3.864 -3.437 13.564 1.00 57.69 108 LEU A N 1
ATOM 838 C CA . LEU A 1 108 ? 3.785 -2.504 12.445 1.00 57.69 108 LEU A CA 1
ATOM 839 C C . LEU A 1 108 ? 4.607 -1.268 12.831 1.00 57.69 108 LEU A C 1
ATOM 841 O O . LEU A 1 108 ? 4.397 -0.753 13.935 1.00 57.69 108 LEU A O 1
ATOM 845 N N . PRO A 1 109 ? 5.526 -0.782 11.975 1.00 54.25 109 PRO A N 1
ATOM 846 C CA . PRO A 1 109 ? 6.281 0.422 12.273 1.00 54.25 109 PRO A CA 1
ATOM 847 C C . PRO A 1 109 ? 5.299 1.537 12.622 1.00 54.25 109 PRO A C 1
ATOM 849 O O . PRO A 1 109 ? 4.390 1.850 11.847 1.00 54.25 109 PRO A O 1
ATOM 852 N N . VAL A 1 110 ? 5.440 2.076 13.831 1.00 46.66 110 VAL A N 1
ATOM 853 C CA . VAL A 1 110 ? 4.592 3.164 14.310 1.00 46.66 110 VAL A CA 1
ATOM 854 C C . VAL A 1 110 ? 4.929 4.399 13.479 1.00 46.66 110 VAL A C 1
ATOM 856 O O . VAL A 1 110 ? 6.104 4.697 13.265 1.00 46.66 110 VAL A O 1
ATOM 859 N N . ASP A 1 111 ? 3.905 5.101 12.994 1.00 40.75 111 ASP A N 1
ATOM 860 C CA . ASP A 1 111 ? 4.047 6.365 12.274 1.00 40.75 111 ASP A CA 1
ATOM 861 C C . ASP A 1 111 ? 4.782 7.371 13.176 1.00 40.75 111 ASP A C 1
ATOM 863 O O . ASP A 1 111 ? 4.180 7.999 14.047 1.00 40.75 111 ASP A O 1
ATOM 867 N N . ILE A 1 112 ? 6.100 7.529 13.002 1.00 37.22 112 ILE A N 1
ATOM 868 C CA . ILE A 1 112 ? 6.847 8.646 13.600 1.00 37.22 112 ILE A CA 1
ATOM 869 C C . ILE A 1 112 ? 6.597 9.882 12.728 1.00 37.22 112 ILE A C 1
ATOM 871 O O . ILE A 1 112 ? 7.493 10.488 12.136 1.00 37.22 112 ILE A O 1
ATOM 875 N N . GLY A 1 113 ? 5.326 10.252 12.626 1.00 37.81 113 GLY A N 1
ATOM 876 C CA . GLY A 1 113 ? 4.870 11.529 12.123 1.00 37.81 113 GLY A CA 1
ATOM 877 C C . GLY A 1 113 ? 5.112 12.603 13.177 1.00 37.81 113 GLY A C 1
ATOM 878 O O . GLY A 1 113 ? 4.177 13.044 13.834 1.00 37.81 113 GLY A O 1
ATOM 879 N N . GLY A 1 114 ? 6.368 13.035 13.316 1.00 35.53 114 GLY A N 1
ATOM 880 C CA . GLY A 1 114 ? 6.735 14.238 14.065 1.00 35.53 114 GLY A CA 1
ATOM 881 C C . GLY A 1 114 ? 7.430 13.987 15.399 1.00 35.53 114 GLY A C 1
ATOM 882 O O . GLY A 1 114 ? 6.831 14.140 16.456 1.00 35.53 114 GLY A O 1
ATOM 883 N N . ALA A 1 115 ? 8.731 13.720 15.356 1.00 31.61 115 ALA A N 1
ATOM 884 C CA . ALA A 1 115 ? 9.634 14.158 16.411 1.00 31.61 115 ALA A CA 1
ATOM 885 C C . ALA A 1 115 ? 10.992 14.458 15.779 1.00 31.61 115 ALA A C 1
ATOM 887 O O . ALA A 1 115 ? 11.545 13.648 15.037 1.00 31.61 115 ALA A O 1
ATOM 888 N N . GLU A 1 116 ? 11.453 15.679 16.011 1.00 38.16 116 GLU A N 1
ATOM 889 C CA . GLU A 1 116 ? 12.806 16.130 15.733 1.00 38.16 116 GLU A CA 1
ATOM 890 C C . GLU A 1 116 ? 13.827 15.212 16.423 1.00 38.16 116 GLU A C 1
ATOM 892 O O . GLU A 1 116 ? 13.552 14.680 17.496 1.00 38.16 116 GLU A O 1
ATOM 897 N N . ASP A 1 117 ? 14.970 15.039 15.756 1.00 45.50 117 ASP A N 1
ATOM 898 C CA . ASP A 1 117 ? 16.310 14.786 16.302 1.00 45.50 117 ASP A CA 1
ATOM 899 C C . ASP A 1 117 ? 16.367 14.389 17.794 1.00 45.50 117 ASP A C 1
ATOM 901 O O . ASP A 1 117 ? 16.285 15.248 18.668 1.00 45.50 117 ASP A O 1
ATOM 905 N N . ASP A 1 118 ? 16.587 13.104 18.092 1.00 34.56 118 ASP A N 1
ATOM 906 C CA . ASP A 1 118 ? 17.569 12.745 19.118 1.00 34.56 118 ASP A CA 1
ATOM 907 C C . ASP A 1 118 ? 17.992 11.272 19.041 1.00 34.56 118 ASP A C 1
ATOM 909 O O . ASP A 1 118 ? 17.241 10.366 18.678 1.00 34.56 118 ASP A O 1
ATOM 913 N N . GLN A 1 119 ? 19.273 11.087 19.328 1.00 42.22 119 GLN A N 1
ATOM 914 C CA . GLN A 1 119 ? 20.076 9.880 19.187 1.00 42.22 119 GLN A CA 1
ATOM 915 C C . GLN A 1 119 ? 19.661 8.708 20.099 1.00 42.22 119 GLN A C 1
ATOM 917 O O . GLN A 1 119 ? 18.965 8.869 21.096 1.00 42.22 119 GLN A O 1
ATOM 922 N N . ASP A 1 120 ? 20.254 7.551 19.774 1.00 41.88 120 ASP A N 1
ATOM 923 C CA . ASP A 1 120 ? 20.438 6.336 20.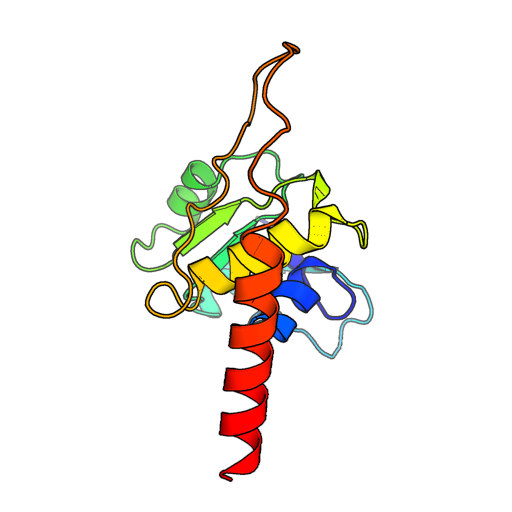584 1.00 41.88 120 ASP A CA 1
ATOM 924 C C . ASP A 1 120 ? 19.313 5.284 20.611 1.00 41.88 120 ASP A C 1
ATOM 926 O O . ASP A 1 120 ? 18.462 5.264 21.496 1.00 41.88 120 ASP A O 1
ATOM 930 N N . ASN A 1 121 ? 19.398 4.314 19.676 1.00 35.75 121 ASN A N 1
ATOM 931 C CA . ASN A 1 121 ? 19.467 2.857 19.965 1.00 35.75 121 ASN A CA 1
ATOM 932 C C . ASN A 1 121 ? 19.434 1.958 18.695 1.00 35.75 121 ASN A C 1
ATOM 934 O O . ASN A 1 121 ? 18.709 0.966 18.622 1.00 35.75 121 ASN A O 1
ATOM 938 N N . THR A 1 122 ? 20.258 2.237 17.677 1.00 42.19 122 THR A N 1
ATOM 939 C CA . THR A 1 122 ? 20.291 1.485 16.392 1.00 42.19 122 THR A CA 1
ATOM 940 C C . THR A 1 122 ? 21.008 0.118 16.457 1.00 42.19 122 THR A C 1
ATOM 942 O O . THR A 1 122 ? 21.609 -0.335 15.488 1.00 42.19 122 THR A O 1
ATOM 945 N N . MET A 1 123 ? 20.973 -0.593 17.583 1.00 41.25 123 MET A N 1
ATOM 946 C CA . MET A 1 123 ? 21.628 -1.901 17.724 1.00 41.25 123 MET A CA 1
ATOM 947 C C . MET A 1 123 ? 20.693 -2.881 18.430 1.00 41.25 123 MET A C 1
ATOM 949 O O . MET A 1 123 ? 20.659 -2.876 19.653 1.00 41.25 123 MET A O 1
ATOM 953 N N . ILE A 1 124 ? 19.947 -3.695 17.653 1.00 36.47 124 ILE A N 1
ATOM 954 C CA . ILE A 1 124 ? 19.605 -5.126 17.912 1.00 36.47 124 ILE A CA 1
ATOM 955 C C . ILE A 1 124 ? 18.568 -5.730 16.921 1.00 36.47 124 ILE A C 1
ATOM 957 O O . ILE A 1 124 ? 18.434 -6.948 16.878 1.00 36.47 124 ILE A O 1
ATOM 961 N N . TYR A 1 125 ? 17.913 -4.983 16.021 1.00 40.44 125 TYR A N 1
ATOM 962 C CA . TYR A 1 125 ? 16.850 -5.577 15.171 1.00 40.44 125 TYR A CA 1
ATOM 963 C C . TYR A 1 125 ? 17.276 -6.190 13.820 1.00 40.44 125 TYR A C 1
ATOM 965 O O . TYR A 1 125 ? 16.539 -6.997 13.254 1.00 40.44 125 TYR A O 1
ATOM 973 N N . ALA A 1 126 ? 18.484 -5.912 13.316 1.00 40.53 126 ALA A N 1
ATOM 974 C CA . ALA A 1 126 ? 18.893 -6.357 11.974 1.00 40.53 126 ALA A CA 1
ATOM 975 C C . ALA A 1 126 ? 19.084 -7.886 11.824 1.00 40.53 126 ALA A C 1
ATOM 977 O O . ALA A 1 126 ? 19.005 -8.414 10.717 1.00 40.53 126 ALA A O 1
ATOM 978 N N . VAL A 1 127 ? 19.333 -8.619 12.918 1.00 34.50 127 VAL A N 1
ATOM 979 C CA . VAL A 1 127 ? 19.633 -10.067 12.860 1.00 34.50 127 VAL A CA 1
ATOM 980 C C . VAL A 1 127 ? 18.364 -10.926 12.874 1.00 34.50 127 VAL A C 1
ATOM 982 O O . VAL A 1 127 ? 18.335 -11.980 12.241 1.00 34.50 127 VAL A O 1
ATOM 985 N N . VAL A 1 128 ? 17.300 -10.475 13.546 1.00 40.97 128 VAL A N 1
ATOM 986 C CA . VAL A 1 128 ? 16.046 -11.242 13.650 1.00 40.97 128 VAL A CA 1
ATOM 987 C C . VAL A 1 128 ? 15.280 -11.215 12.323 1.00 40.97 128 VAL A C 1
ATOM 989 O O . VAL A 1 128 ? 14.798 -12.256 11.878 1.00 40.97 128 VAL A O 1
ATOM 992 N N . GLY A 1 129 ? 15.266 -10.074 11.624 1.00 38.00 129 GLY A N 1
ATOM 993 C CA . GLY A 1 129 ? 14.549 -9.924 10.351 1.00 38.00 129 GLY A CA 1
ATOM 994 C C . GLY A 1 129 ? 15.040 -10.856 9.234 1.00 38.00 129 GLY A C 1
ATOM 995 O O . GLY A 1 129 ? 14.232 -11.422 8.500 1.00 38.00 129 GLY A O 1
ATOM 996 N N . ILE A 1 130 ? 16.353 -11.104 9.135 1.00 44.59 130 ILE A N 1
ATOM 997 C CA . ILE A 1 130 ? 16.923 -11.954 8.071 1.00 44.59 130 ILE A CA 1
ATOM 998 C C . ILE A 1 130 ? 16.457 -13.412 8.204 1.00 44.59 130 ILE A C 1
ATOM 1000 O O . ILE A 1 130 ? 16.186 -14.068 7.198 1.00 44.59 130 ILE A O 1
ATOM 1004 N N . VAL A 1 131 ? 16.333 -13.929 9.430 1.00 41.84 131 VAL A N 1
ATOM 1005 C CA . VAL A 1 131 ? 15.933 -15.328 9.655 1.00 41.84 131 VAL A CA 1
ATOM 1006 C C . VAL A 1 131 ? 14.470 -15.545 9.265 1.00 41.84 131 VAL A C 1
ATOM 1008 O O . VAL A 1 131 ? 14.156 -16.545 8.620 1.00 41.84 131 VAL A O 1
ATOM 1011 N N . VAL A 1 132 ? 13.587 -14.596 9.582 1.00 55.50 132 VAL A N 1
ATOM 1012 C CA . VAL A 1 132 ? 12.150 -14.719 9.294 1.00 55.50 132 VAL A CA 1
ATOM 1013 C C . VAL A 1 132 ? 11.867 -14.629 7.790 1.00 55.50 132 VAL A C 1
ATOM 1015 O O . VAL A 1 132 ? 11.105 -15.440 7.266 1.00 55.50 132 VAL A O 1
ATOM 1018 N N . ILE A 1 133 ? 12.558 -13.741 7.064 1.00 56.84 133 ILE A N 1
ATOM 1019 C CA . ILE A 1 133 ? 12.420 -13.609 5.602 1.00 56.84 133 ILE A CA 1
ATOM 1020 C C . ILE A 1 133 ? 12.807 -14.912 4.884 1.00 56.84 133 ILE A C 1
ATOM 1022 O O . ILE A 1 133 ? 12.102 -15.360 3.979 1.00 56.84 133 ILE A O 1
ATOM 1026 N N . VAL A 1 134 ? 13.895 -15.569 5.305 1.00 58.50 134 VAL A N 1
ATOM 1027 C CA . VAL A 1 134 ? 14.322 -16.850 4.713 1.00 58.50 134 VAL A CA 1
ATOM 1028 C C . VAL A 1 134 ? 13.283 -17.949 4.956 1.00 58.50 134 VAL A C 1
ATOM 1030 O O . VAL A 1 134 ? 13.009 -18.739 4.051 1.00 58.50 134 VAL A O 1
ATOM 1033 N N . VAL A 1 135 ? 12.669 -17.984 6.143 1.00 62.62 135 VAL A N 1
ATOM 1034 C CA . VAL A 1 135 ? 11.624 -18.964 6.482 1.00 62.62 135 VAL A CA 1
ATOM 1035 C C . VAL A 1 135 ? 10.339 -18.702 5.690 1.00 62.62 135 VAL A C 1
ATOM 1037 O O . VAL A 1 135 ? 9.764 -19.646 5.150 1.00 62.62 135 VAL A O 1
ATOM 1040 N N . ALA A 1 136 ? 9.931 -17.441 5.539 1.00 62.41 136 ALA A N 1
ATOM 1041 C CA . ALA A 1 136 ? 8.747 -17.060 4.774 1.00 62.41 136 ALA A CA 1
ATOM 1042 C C . ALA A 1 136 ? 8.890 -17.377 3.277 1.00 62.41 136 ALA A C 1
ATOM 1044 O O . ALA A 1 136 ? 8.014 -18.012 2.688 1.00 62.41 136 ALA A O 1
ATOM 1045 N N . ILE A 1 137 ? 10.030 -17.028 2.666 1.00 67.19 137 ILE A N 1
ATOM 1046 C CA . ILE A 1 137 ? 10.315 -17.360 1.261 1.00 67.19 137 ILE A CA 1
ATOM 1047 C C . ILE A 1 137 ? 10.349 -18.882 1.071 1.00 67.19 137 ILE A C 1
ATOM 1049 O O . ILE A 1 137 ? 9.791 -19.396 0.100 1.00 67.19 137 ILE A O 1
ATOM 1053 N N . ALA A 1 138 ? 10.956 -19.624 2.003 1.00 64.38 138 ALA A N 1
ATOM 1054 C CA . ALA A 1 138 ? 10.970 -21.083 1.954 1.00 64.38 138 ALA A CA 1
ATOM 1055 C C . ALA A 1 138 ? 9.556 -21.682 2.058 1.00 64.38 138 ALA A C 1
ATOM 1057 O O . ALA A 1 138 ? 9.238 -22.606 1.309 1.00 64.38 138 ALA A O 1
ATOM 1058 N N . ALA A 1 139 ? 8.696 -21.143 2.926 1.00 64.00 139 ALA A N 1
ATOM 1059 C CA . ALA A 1 139 ? 7.313 -21.588 3.078 1.00 64.00 139 ALA A CA 1
ATOM 1060 C C . ALA A 1 139 ? 6.490 -21.333 1.805 1.00 64.00 139 ALA A C 1
ATOM 1062 O O . ALA A 1 139 ? 5.858 -22.258 1.292 1.00 64.00 139 ALA A O 1
ATOM 1063 N N . VAL A 1 140 ? 6.575 -20.128 1.232 1.00 65.75 140 VAL A N 1
ATOM 1064 C CA . VAL A 1 140 ? 5.882 -19.771 -0.017 1.00 65.75 140 VAL A CA 1
ATOM 1065 C C . VAL A 1 140 ? 6.365 -20.637 -1.187 1.00 65.75 140 VAL A C 1
ATOM 1067 O O . VAL A 1 140 ? 5.553 -21.169 -1.945 1.00 65.75 140 VAL A O 1
ATOM 1070 N N . LEU A 1 141 ? 7.678 -20.859 -1.327 1.00 66.38 141 LEU A N 1
ATOM 1071 C CA . LEU A 1 141 ? 8.229 -21.717 -2.385 1.00 66.38 141 LEU A CA 1
ATOM 1072 C C . LEU A 1 141 ? 7.842 -23.194 -2.226 1.00 66.38 141 LEU A C 1
ATOM 1074 O O . LEU A 1 141 ? 7.666 -23.891 -3.228 1.00 66.38 141 LEU A O 1
ATOM 1078 N N . LEU A 1 142 ? 7.709 -23.684 -0.991 1.00 62.03 142 LEU A N 1
ATOM 1079 C CA . LEU A 1 142 ? 7.262 -25.051 -0.721 1.00 62.03 142 LEU A CA 1
ATOM 1080 C C . LEU A 1 142 ? 5.768 -25.235 -1.000 1.00 62.03 142 LEU A C 1
ATOM 1082 O O . LEU A 1 142 ? 5.393 -26.276 -1.537 1.00 62.03 142 LEU A O 1
ATOM 1086 N N . MET A 1 143 ? 4.931 -24.238 -0.697 1.00 68.62 143 MET A N 1
ATOM 1087 C CA . MET A 1 143 ? 3.501 -24.285 -1.023 1.00 68.62 143 MET A CA 1
ATOM 1088 C C . MET A 1 143 ? 3.273 -24.270 -2.540 1.00 68.62 143 MET A C 1
ATOM 1090 O O . MET A 1 143 ? 2.531 -25.105 -3.042 1.00 68.62 143 MET A O 1
ATOM 1094 N N . ARG A 1 144 ? 4.006 -23.437 -3.295 1.00 56.09 144 ARG A N 1
ATOM 1095 C CA . ARG A 1 144 ? 3.893 -23.363 -4.769 1.00 56.09 144 ARG A CA 1
ATOM 1096 C C . ARG A 1 144 ? 4.367 -24.611 -5.522 1.00 56.09 144 ARG A C 1
ATOM 1098 O O . ARG A 1 144 ? 4.103 -24.728 -6.709 1.00 56.09 144 ARG A O 1
ATOM 1105 N N . ARG A 1 145 ? 5.110 -25.516 -4.876 1.00 50.72 145 ARG A N 1
ATOM 1106 C CA . ARG A 1 145 ? 5.562 -26.790 -5.473 1.00 50.72 145 ARG A CA 1
ATOM 1107 C C . ARG A 1 145 ? 4.570 -27.937 -5.293 1.00 50.72 145 ARG A C 1
ATOM 1109 O O . ARG A 1 145 ? 4.822 -29.022 -5.812 1.00 50.72 145 ARG A O 1
ATOM 1116 N N . LYS A 1 146 ? 3.540 -27.740 -4.469 1.00 47.38 146 LYS A N 1
ATOM 1117 C CA . LYS A 1 146 ? 2.586 -28.789 -4.102 1.00 47.38 146 LYS A CA 1
ATOM 1118 C C . LYS A 1 146 ? 1.327 -28.791 -4.981 1.00 47.38 146 LYS A C 1
ATOM 1120 O O . LYS A 1 146 ? 0.551 -29.737 -4.869 1.00 47.38 146 LYS A O 1
ATOM 1125 N N . ASP A 1 147 ? 1.204 -27.798 -5.857 1.00 42.84 147 ASP A N 1
ATOM 1126 C CA . ASP A 1 147 ? 0.285 -27.753 -7.000 1.00 42.84 147 ASP A CA 1
ATOM 1127 C C . ASP A 1 147 ? 1.019 -28.159 -8.291 1.00 42.84 147 ASP A C 1
ATOM 1129 O O . ASP A 1 147 ? 0.379 -28.791 -9.162 1.00 42.84 147 ASP A O 1
#